Protein AF-A0A7K1A9C5-F1 (afdb_monomer)

pLDDT: mean 85.89, std 11.16, range [42.66, 95.94]

Structure (mmCIF, N/CA/C/O backbone):
data_AF-A0A7K1A9C5-F1
#
_entry.id   AF-A0A7K1A9C5-F1
#
loop_
_atom_site.group_PDB
_atom_site.id
_atom_site.type_symbol
_atom_site.label_atom_id
_atom_site.label_alt_id
_atom_site.label_comp_id
_atom_site.label_asym_id
_atom_site.label_entity_id
_atom_site.label_seq_id
_atom_site.pdbx_PDB_ins_code
_atom_site.Cartn_x
_atom_site.Cartn_y
_atom_site.Cartn_z
_atom_site.occupancy
_atom_site.B_iso_or_equiv
_atom_site.auth_seq_id
_atom_site.auth_comp_id
_atom_site.auth_asym_id
_atom_site.auth_atom_id
_atom_site.pdbx_PDB_model_num
ATOM 1 N N . MET A 1 1 ? 33.311 -11.662 -12.232 1.00 45.06 1 MET A N 1
ATOM 2 C CA . MET A 1 1 ? 32.138 -10.768 -12.346 1.00 45.06 1 MET A CA 1
ATOM 3 C C . MET A 1 1 ? 32.664 -9.337 -12.428 1.00 45.06 1 MET A C 1
ATOM 5 O O . MET A 1 1 ? 32.891 -8.718 -11.400 1.00 45.06 1 MET A O 1
ATOM 9 N N . ASN A 1 2 ? 33.000 -8.869 -13.638 1.00 42.66 2 ASN A N 1
ATOM 10 C CA . ASN A 1 2 ? 33.601 -7.544 -13.848 1.00 42.66 2 ASN A CA 1
ATOM 11 C C . ASN A 1 2 ? 32.507 -6.478 -13.794 1.00 42.66 2 ASN A C 1
ATOM 13 O O . ASN A 1 2 ? 31.768 -6.286 -14.756 1.00 42.66 2 ASN A O 1
ATOM 17 N N . ILE A 1 3 ? 32.388 -5.807 -12.651 1.00 61.34 3 ILE A N 1
ATOM 18 C CA . ILE A 1 3 ? 31.464 -4.691 -12.464 1.00 61.34 3 ILE A CA 1
ATOM 19 C C . ILE A 1 3 ? 32.172 -3.429 -12.969 1.00 61.34 3 ILE A C 1
ATOM 21 O O . ILE A 1 3 ? 32.858 -2.740 -12.218 1.00 61.34 3 ILE A O 1
ATOM 25 N N . SER A 1 4 ? 32.047 -3.139 -14.264 1.00 61.88 4 SER A N 1
ATOM 26 C CA . SER A 1 4 ? 32.454 -1.847 -14.816 1.00 61.88 4 SER A CA 1
ATOM 27 C C . SER A 1 4 ? 31.328 -0.835 -14.578 1.00 61.88 4 SER A C 1
ATOM 29 O O . SER A 1 4 ? 30.339 -0.796 -15.314 1.00 61.88 4 SER A O 1
ATOM 31 N N . TRP A 1 5 ? 31.457 -0.030 -13.522 1.00 64.19 5 TRP A N 1
ATOM 32 C CA . TRP A 1 5 ? 30.582 1.109 -13.234 1.00 64.19 5 TRP A CA 1
ATOM 33 C C . TRP A 1 5 ? 30.799 2.220 -14.268 1.00 64.19 5 TRP A C 1
ATOM 35 O O . TRP A 1 5 ? 31.513 3.189 -14.034 1.00 64.19 5 TRP A O 1
ATOM 45 N N . THR A 1 6 ? 30.216 2.070 -15.453 1.00 75.88 6 THR A N 1
ATOM 46 C CA . THR A 1 6 ? 30.226 3.121 -16.473 1.00 75.88 6 THR A CA 1
ATOM 47 C C . THR A 1 6 ? 28.979 3.984 -16.294 1.00 75.88 6 THR A C 1
ATOM 49 O O . THR A 1 6 ? 27.875 3.459 -16.233 1.00 75.88 6 THR A O 1
ATOM 52 N N . LEU A 1 7 ? 29.112 5.312 -16.264 1.00 76.06 7 LEU A N 1
ATOM 53 C CA . LEU A 1 7 ? 27.985 6.255 -16.126 1.00 76.06 7 LEU A CA 1
ATOM 54 C C . LEU A 1 7 ? 26.823 5.958 -17.105 1.00 76.06 7 LEU A C 1
ATOM 56 O O . LEU A 1 7 ? 25.652 6.117 -16.770 1.00 76.06 7 LEU A O 1
ATOM 60 N N . LYS A 1 8 ? 27.147 5.429 -18.294 1.00 77.62 8 LYS A N 1
ATOM 61 C CA . LYS A 1 8 ? 26.174 4.948 -19.286 1.00 77.62 8 LYS A CA 1
ATOM 62 C C . LYS A 1 8 ? 25.288 3.796 -18.793 1.00 77.62 8 LYS A C 1
ATOM 64 O O . LYS A 1 8 ? 24.103 3.797 -19.106 1.00 77.62 8 LYS A O 1
ATOM 69 N N . SER A 1 9 ? 25.817 2.829 -18.038 1.00 77.50 9 SER A N 1
ATOM 70 C CA . SER A 1 9 ? 25.020 1.705 -17.522 1.00 77.50 9 SER A CA 1
ATOM 71 C C . SER A 1 9 ? 24.117 2.132 -16.365 1.00 77.50 9 SER A C 1
ATOM 73 O O . SER A 1 9 ? 22.995 1.644 -16.258 1.00 77.50 9 SER A O 1
ATOM 75 N N . ALA A 1 10 ? 24.549 3.100 -15.551 1.00 80.38 10 ALA A N 1
ATOM 76 C CA . ALA A 1 10 ? 23.695 3.720 -14.539 1.00 80.38 10 ALA A CA 1
ATOM 77 C C . ALA A 1 10 ? 22.518 4.480 -15.180 1.00 80.38 10 ALA A C 1
ATOM 79 O O . ALA A 1 10 ? 21.372 4.278 -14.783 1.00 80.38 10 ALA A O 1
ATOM 80 N N . LEU A 1 11 ? 22.779 5.281 -16.220 1.00 82.44 11 LEU A N 1
ATOM 81 C CA . LEU A 1 11 ? 21.734 6.003 -16.957 1.00 82.44 11 LEU A CA 1
ATOM 82 C C . LEU A 1 11 ? 20.761 5.063 -17.681 1.00 82.44 11 LEU A C 1
ATOM 84 O O . LEU A 1 11 ? 19.555 5.296 -17.647 1.00 82.44 11 LEU A O 1
ATOM 88 N N . ALA A 1 12 ? 21.255 3.974 -18.277 1.00 84.00 12 ALA A N 1
ATOM 89 C CA . ALA A 1 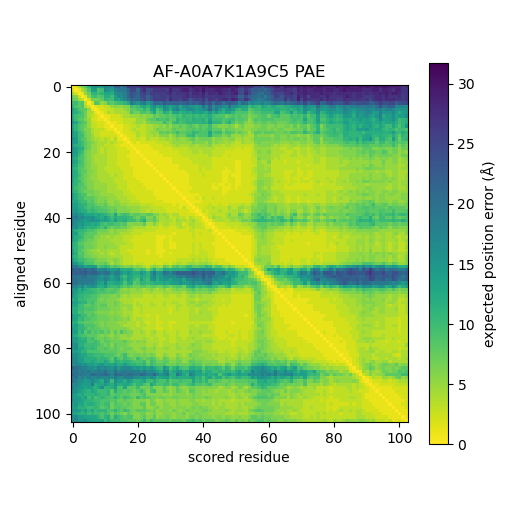12 ? 20.400 2.977 -18.924 1.00 84.00 12 ALA A CA 1
ATOM 90 C C . ALA A 1 12 ? 19.380 2.363 -17.946 1.00 84.00 12 ALA A C 1
ATOM 92 O O . ALA A 1 12 ? 18.211 2.223 -18.293 1.00 84.00 12 ALA A O 1
ATOM 93 N N . ARG A 1 13 ? 19.787 2.085 -16.698 1.00 81.75 13 ARG A N 1
ATOM 94 C CA . ARG A 1 13 ? 18.892 1.543 -15.658 1.00 81.75 13 ARG A CA 1
ATOM 95 C C . ARG A 1 13 ? 17.807 2.528 -15.230 1.00 81.75 13 ARG A C 1
ATOM 97 O O . ARG A 1 13 ? 16.682 2.114 -14.971 1.00 81.75 13 ARG A O 1
ATOM 104 N N . VAL A 1 14 ? 18.137 3.818 -15.156 1.00 83.69 14 VAL A N 1
ATOM 105 C CA . VAL A 1 14 ? 17.154 4.864 -14.836 1.00 83.69 14 VAL A CA 1
ATOM 106 C C . VAL A 1 14 ? 16.104 4.937 -15.935 1.00 83.69 14 VAL A C 1
ATOM 108 O O . VAL A 1 14 ? 14.915 4.895 -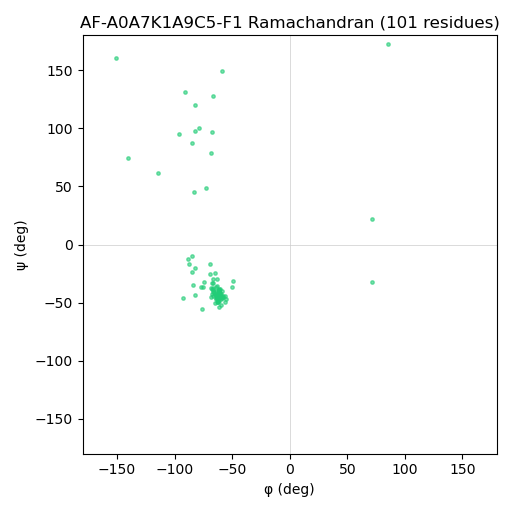15.636 1.00 83.69 14 VAL A O 1
ATOM 111 N N . ILE A 1 15 ? 16.532 4.957 -17.199 1.00 85.00 15 ILE A N 1
ATOM 112 C CA . ILE A 1 15 ? 15.619 5.003 -18.347 1.00 85.00 15 ILE A CA 1
ATOM 113 C C . ILE A 1 15 ? 14.711 3.766 -18.369 1.00 85.00 15 ILE A C 1
ATOM 115 O O . ILE A 1 15 ? 13.505 3.895 -18.569 1.00 85.00 15 ILE A O 1
ATOM 119 N N . GLU A 1 16 ? 15.255 2.584 -18.078 1.00 84.31 16 GLU A N 1
ATOM 120 C CA . GLU A 1 16 ? 14.481 1.338 -17.999 1.00 84.31 16 GLU A CA 1
ATOM 121 C C . GLU A 1 16 ? 13.450 1.342 -16.848 1.00 84.31 16 GLU A C 1
ATOM 123 O O . GLU A 1 16 ? 12.420 0.676 -16.936 1.00 84.31 16 GLU A O 1
ATOM 128 N N . SER A 1 17 ? 13.669 2.139 -15.794 1.00 82.88 17 SER A N 1
ATOM 129 C CA . SER A 1 17 ? 12.715 2.310 -14.684 1.00 82.88 17 SER A CA 1
ATOM 130 C C . SER A 1 17 ? 11.621 3.360 -14.917 1.00 82.88 17 SER A C 1
ATOM 132 O O . SER A 1 17 ? 10.670 3.423 -14.137 1.00 82.88 17 SER A O 1
ATOM 134 N N . ILE A 1 18 ? 11.703 4.168 -15.981 1.00 86.75 18 ILE A N 1
ATOM 135 C CA . ILE A 1 18 ? 10.712 5.225 -16.248 1.00 86.75 18 ILE A CA 1
ATOM 136 C C . ILE A 1 18 ? 9.305 4.647 -16.488 1.00 86.75 18 ILE A C 1
ATOM 138 O O . ILE A 1 18 ? 8.369 5.115 -15.835 1.00 86.75 18 ILE A O 1
ATOM 142 N N . PRO A 1 19 ? 9.103 3.634 -17.358 1.00 87.88 19 PRO A N 1
ATOM 143 C CA . PRO A 1 19 ? 7.766 3.097 -17.610 1.00 87.88 19 PRO A CA 1
ATOM 144 C C . PRO A 1 19 ? 7.028 2.592 -16.354 1.00 87.88 19 PRO A C 1
ATOM 146 O O . PRO A 1 19 ? 5.891 3.020 -16.140 1.00 87.88 19 PRO A O 1
ATOM 149 N N . PRO A 1 20 ? 7.624 1.751 -15.479 1.00 86.25 20 PRO A N 1
ATOM 150 C CA . PRO A 1 20 ? 6.940 1.314 -14.264 1.00 86.25 20 PRO A CA 1
ATOM 151 C C . PRO A 1 20 ? 6.711 2.462 -13.272 1.00 86.25 20 PRO A C 1
ATOM 153 O O . PRO A 1 20 ? 5.680 2.482 -12.604 1.00 86.25 20 PRO A O 1
ATOM 156 N N . ALA A 1 21 ? 7.610 3.450 -13.201 1.00 88.00 21 ALA A N 1
ATOM 157 C CA . ALA A 1 21 ? 7.398 4.625 -12.358 1.00 88.00 21 ALA A CA 1
ATOM 158 C C . ALA A 1 21 ? 6.171 5.432 -12.810 1.00 88.00 21 ALA A C 1
ATOM 160 O O . ALA A 1 21 ? 5.325 5.779 -11.987 1.00 88.00 21 ALA A O 1
ATOM 161 N N . ILE A 1 22 ? 6.026 5.669 -14.118 1.00 90.94 22 ILE A N 1
ATOM 162 C CA . ILE A 1 22 ? 4.851 6.351 -14.679 1.00 90.94 22 ILE A CA 1
ATOM 163 C C . ILE A 1 22 ? 3.575 5.557 -14.384 1.00 90.94 22 ILE A C 1
ATOM 165 O O . ILE A 1 22 ? 2.582 6.143 -13.962 1.00 90.94 22 ILE A O 1
ATOM 169 N N . GLN A 1 23 ? 3.598 4.231 -14.547 1.00 90.81 23 GLN A N 1
ATOM 170 C CA . GLN A 1 23 ? 2.450 3.381 -14.223 1.00 90.81 23 GLN A CA 1
ATOM 171 C C . GLN A 1 23 ? 2.025 3.523 -12.755 1.00 90.81 23 GLN A C 1
ATOM 173 O O . GLN A 1 23 ? 0.833 3.667 -12.484 1.00 90.81 23 GLN A O 1
ATOM 178 N N . ILE A 1 24 ? 2.976 3.508 -11.814 1.00 90.56 24 ILE A N 1
ATOM 179 C CA . ILE A 1 24 ? 2.689 3.683 -10.382 1.00 90.56 24 ILE A CA 1
ATOM 180 C C . ILE A 1 24 ? 2.083 5.063 -10.124 1.00 90.56 24 ILE A C 1
ATOM 182 O O . ILE A 1 24 ? 1.085 5.157 -9.415 1.00 90.56 24 ILE A O 1
ATOM 186 N N . VAL A 1 25 ? 2.638 6.122 -10.724 1.00 93.12 25 VAL A N 1
ATOM 187 C CA . VAL A 1 25 ? 2.111 7.489 -10.583 1.00 93.12 25 VAL A CA 1
ATOM 188 C C . VAL A 1 25 ? 0.675 7.577 -11.099 1.00 93.12 25 VAL A C 1
ATOM 190 O O . VAL A 1 25 ? -0.197 8.088 -10.398 1.00 93.12 25 VAL A O 1
ATOM 193 N N . VAL A 1 26 ? 0.401 7.041 -12.290 1.00 95.12 26 VAL A N 1
ATOM 194 C CA . VAL A 1 26 ? -0.948 7.044 -12.876 1.00 95.12 26 VAL A CA 1
ATOM 195 C C . VAL A 1 26 ? -1.922 6.233 -12.019 1.00 95.12 26 VAL A C 1
ATOM 197 O O . VAL A 1 26 ? -3.021 6.708 -11.743 1.00 95.12 26 VAL A O 1
ATOM 200 N N . ALA A 1 27 ? -1.526 5.047 -11.551 1.00 93.38 27 ALA A N 1
ATOM 201 C CA . ALA A 1 27 ? -2.362 4.214 -10.687 1.00 93.38 27 ALA A CA 1
ATOM 202 C C . AL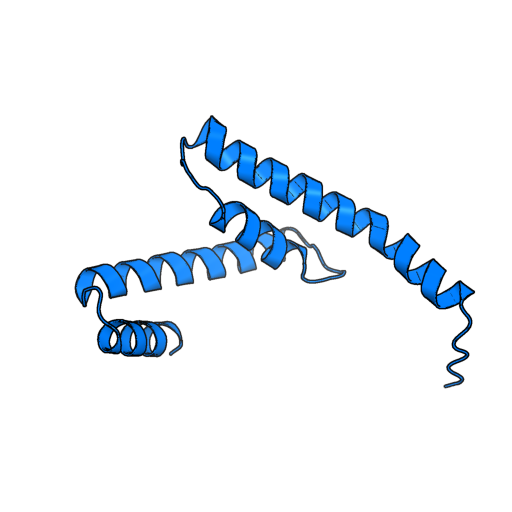A A 1 27 ? -2.653 4.893 -9.339 1.00 93.38 27 ALA A C 1
ATOM 204 O O . ALA A 1 27 ? -3.795 4.897 -8.884 1.00 93.38 27 ALA A O 1
ATOM 205 N N . ALA A 1 28 ? -1.642 5.507 -8.721 1.00 94.19 28 ALA A N 1
ATOM 206 C CA . ALA A 1 28 ? -1.772 6.239 -7.466 1.00 94.19 28 ALA A CA 1
ATOM 207 C C . ALA A 1 28 ? -2.742 7.422 -7.596 1.00 94.19 28 ALA A C 1
ATOM 209 O O . ALA A 1 28 ? -3.636 7.582 -6.763 1.00 94.19 28 ALA A O 1
ATOM 210 N N . LEU A 1 29 ? -2.612 8.212 -8.666 1.00 95.75 29 LEU A N 1
ATOM 211 C CA . LEU A 1 29 ? -3.533 9.311 -8.959 1.00 95.75 29 LEU A CA 1
ATOM 212 C C . LEU A 1 29 ? -4.951 8.797 -9.219 1.00 95.75 29 LEU A C 1
ATOM 214 O O . LEU A 1 29 ? -5.900 9.332 -8.652 1.00 95.75 29 LEU A O 1
ATOM 218 N N . ALA A 1 30 ? -5.099 7.730 -10.007 1.00 95.94 30 ALA A N 1
ATOM 219 C CA . ALA A 1 30 ? -6.397 7.118 -10.268 1.00 95.94 30 ALA A CA 1
ATOM 220 C C . ALA A 1 30 ? -7.062 6.630 -8.972 1.00 95.94 30 ALA A C 1
ATOM 222 O O . ALA A 1 30 ? -8.240 6.904 -8.750 1.00 95.94 30 ALA A O 1
ATOM 223 N N . SER A 1 31 ? -6.306 5.979 -8.085 1.00 95.38 31 SER A N 1
ATOM 224 C CA . SER A 1 31 ? -6.798 5.542 -6.777 1.00 95.38 31 SER A CA 1
ATOM 225 C C . SER A 1 31 ? -7.224 6.719 -5.899 1.00 95.38 31 SER A C 1
ATOM 227 O O . SER A 1 31 ? -8.271 6.640 -5.255 1.00 95.38 31 SER A O 1
ATOM 229 N N . TYR A 1 32 ? -6.435 7.797 -5.860 1.00 95.38 32 TYR A N 1
ATOM 230 C CA . TYR A 1 32 ? -6.782 9.005 -5.110 1.00 95.38 32 TYR A CA 1
ATOM 231 C C . TYR A 1 32 ? -8.076 9.619 -5.637 1.00 95.38 32 TYR A C 1
ATOM 233 O O . TYR A 1 32 ? -9.020 9.825 -4.878 1.00 95.38 32 TYR A O 1
ATOM 241 N N . SER A 1 33 ? -8.137 9.883 -6.944 1.00 94.75 33 SER A N 1
ATOM 242 C CA . SER A 1 33 ? -9.293 10.502 -7.588 1.00 94.75 33 SER A CA 1
ATOM 243 C C . SER A 1 33 ? -10.542 9.641 -7.441 1.00 94.75 33 SER A C 1
ATOM 245 O O . SER A 1 33 ? -11.612 10.176 -7.173 1.00 94.75 33 SER A O 1
ATOM 247 N N . PHE A 1 34 ? -10.420 8.319 -7.551 1.00 95.31 34 PHE A N 1
ATOM 248 C CA . PHE A 1 34 ? -11.539 7.410 -7.332 1.00 95.31 34 PHE A CA 1
ATOM 249 C C . PHE A 1 34 ? -12.055 7.500 -5.889 1.00 95.31 34 PHE A C 1
ATOM 251 O O . PHE A 1 34 ? -13.243 7.715 -5.664 1.00 95.31 34 PHE A O 1
ATOM 258 N N . ALA A 1 35 ? -11.171 7.417 -4.896 1.00 94.19 35 ALA A N 1
ATOM 259 C CA . ALA A 1 35 ? -11.581 7.497 -3.497 1.00 94.19 35 ALA A CA 1
ATOM 260 C C . ALA A 1 35 ? -12.118 8.886 -3.102 1.00 94.19 35 ALA A C 1
ATOM 262 O O . ALA A 1 35 ? -13.037 8.985 -2.290 1.00 94.19 35 ALA A O 1
ATOM 263 N N . PHE A 1 36 ? -11.589 9.953 -3.699 1.00 95.12 36 PHE A N 1
ATOM 264 C CA . PHE A 1 36 ? -12.036 11.315 -3.429 1.00 95.12 36 PHE A CA 1
ATOM 265 C C . PHE A 1 36 ? -13.375 11.629 -4.110 1.00 95.12 36 PHE A C 1
ATOM 267 O O . PHE A 1 36 ? -14.333 12.007 -3.442 1.00 95.12 36 PHE A O 1
ATOM 274 N N . PHE A 1 37 ? -13.467 11.446 -5.431 1.00 93.44 37 PHE A N 1
ATOM 275 C CA . PHE A 1 37 ? -14.638 11.860 -6.210 1.00 93.44 37 PHE A CA 1
ATOM 276 C C . PHE A 1 37 ? -15.776 10.836 -6.200 1.00 93.44 37 PHE A C 1
ATOM 278 O O . PHE A 1 37 ? -16.935 11.237 -6.237 1.00 93.44 37 PHE A O 1
ATOM 285 N N . VAL A 1 38 ? -15.472 9.533 -6.171 1.00 94.31 38 VAL A N 1
ATOM 286 C CA . VAL A 1 38 ? -16.497 8.474 -6.255 1.00 94.31 38 VAL A CA 1
ATOM 287 C C . VAL A 1 38 ? -16.952 8.037 -4.868 1.00 94.31 38 VAL A C 1
ATOM 289 O O . VAL A 1 38 ? -18.150 7.916 -4.632 1.00 94.31 38 VAL A O 1
ATOM 292 N N . LEU A 1 39 ? -16.014 7.811 -3.941 1.00 91.44 39 LEU A N 1
ATOM 293 C CA . LEU A 1 39 ? -16.340 7.363 -2.578 1.00 91.44 39 LEU A CA 1
ATOM 294 C C . LEU A 1 39 ? -16.596 8.522 -1.600 1.00 91.44 39 LEU A C 1
ATOM 296 O O . LEU A 1 39 ? -17.097 8.285 -0.504 1.00 91.44 39 LEU A O 1
ATOM 300 N N . GLY A 1 40 ? -16.256 9.762 -1.973 1.00 90.62 40 GLY A N 1
ATOM 301 C CA . GLY A 1 40 ? -16.470 10.947 -1.137 1.00 90.62 40 GLY A CA 1
ATOM 302 C C . GLY A 1 40 ? -15.549 11.031 0.084 1.00 90.62 40 GLY A C 1
ATOM 303 O O . GLY A 1 40 ? -15.888 11.693 1.063 1.00 90.62 40 GLY A O 1
ATOM 304 N N . HIS A 1 41 ? -14.402 10.345 0.073 1.00 89.12 41 HIS A N 1
ATOM 305 C CA . HIS A 1 41 ? -13.487 10.342 1.211 1.00 89.12 41 HIS A CA 1
ATOM 306 C C . HIS A 1 41 ? -12.598 11.594 1.198 1.00 89.12 41 HIS A C 1
ATOM 308 O O . HIS A 1 41 ? -11.827 11.794 0.261 1.00 89.12 41 HIS A O 1
ATOM 314 N N . SER A 1 42 ? -12.663 12.421 2.247 1.00 88.25 42 SER A N 1
ATOM 315 C CA . SER A 1 42 ? -11.997 13.735 2.283 1.00 88.25 42 SER A CA 1
ATOM 316 C C . SER A 1 42 ? -10.469 13.674 2.200 1.00 88.25 42 SER A C 1
ATOM 318 O O . SER A 1 42 ? -9.851 14.612 1.704 1.00 88.25 42 SER A O 1
ATOM 320 N N . ASN A 1 43 ? -9.847 12.596 2.694 1.00 91.31 43 ASN A N 1
ATOM 321 C CA . ASN A 1 43 ? -8.389 12.456 2.711 1.00 91.31 43 ASN A CA 1
ATOM 322 C C . ASN A 1 43 ? -7.920 11.023 2.375 1.00 91.31 43 ASN A C 1
ATOM 324 O O . ASN A 1 43 ? -7.504 10.280 3.266 1.00 91.31 43 ASN A O 1
ATOM 328 N N . PRO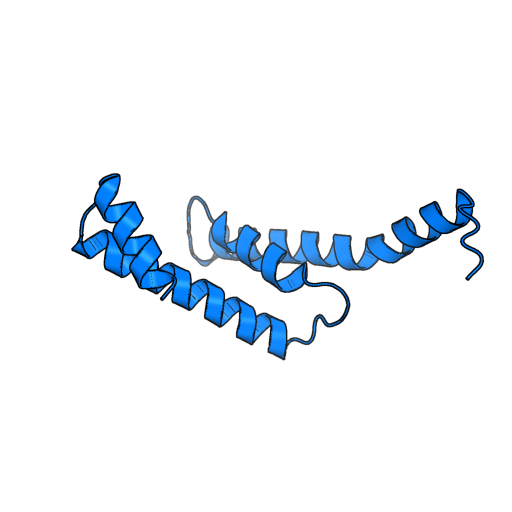 A 1 44 ? -7.973 10.593 1.100 1.00 91.94 44 PRO A N 1
ATOM 329 C CA . PRO A 1 44 ? -7.723 9.206 0.709 1.00 91.94 44 PRO A CA 1
ATOM 330 C C . PRO A 1 44 ? -6.229 8.875 0.544 1.00 91.94 44 PRO A C 1
ATOM 332 O O . PRO A 1 44 ? -5.821 8.215 -0.413 1.00 91.94 44 PRO A O 1
ATOM 335 N N . LEU A 1 45 ? -5.392 9.301 1.495 1.00 93.06 45 LEU A N 1
ATOM 336 C CA . LEU A 1 45 ? -3.949 9.025 1.469 1.00 93.06 45 LEU A CA 1
ATOM 337 C C . LEU A 1 45 ? -3.647 7.530 1.566 1.00 93.06 45 LEU A C 1
ATOM 339 O O . LEU A 1 45 ? -2.734 7.051 0.902 1.00 93.06 45 LEU A O 1
ATOM 343 N N . LEU A 1 46 ? -4.438 6.773 2.333 1.00 92.38 46 LEU A N 1
ATOM 344 C CA . LEU A 1 46 ? -4.260 5.324 2.436 1.00 92.38 46 LEU A CA 1
ATOM 345 C C . LEU A 1 46 ? -4.443 4.633 1.082 1.00 92.38 46 LEU A C 1
ATOM 347 O O . LEU A 1 46 ? -3.659 3.753 0.753 1.00 92.38 46 LEU A O 1
ATOM 351 N N . ALA A 1 47 ? -5.400 5.070 0.260 1.00 93.69 47 ALA A N 1
ATOM 352 C CA . ALA A 1 47 ? -5.626 4.491 -1.064 1.00 93.69 47 ALA A CA 1
ATOM 353 C C . ALA A 1 47 ? -4.381 4.644 -1.964 1.00 93.69 47 ALA A C 1
ATOM 355 O O . ALA A 1 47 ? -3.943 3.693 -2.614 1.00 93.69 47 ALA A O 1
ATOM 356 N N . VAL A 1 48 ? -3.744 5.819 -1.913 1.00 94.44 48 VAL A N 1
ATOM 357 C CA . VAL A 1 48 ? -2.472 6.095 -2.597 1.00 94.44 48 VAL A CA 1
ATOM 358 C C . VAL A 1 48 ? -1.349 5.219 -2.052 1.00 94.44 48 VAL A C 1
ATOM 360 O O . VAL A 1 48 ? -0.656 4.565 -2.830 1.00 94.44 48 VAL A O 1
ATOM 363 N N . THR A 1 49 ? -1.184 5.165 -0.730 1.00 93.81 49 THR A N 1
ATOM 364 C CA . THR A 1 49 ? -0.114 4.392 -0.090 1.00 93.81 49 THR A CA 1
ATOM 365 C C . THR A 1 49 ? -0.233 2.905 -0.408 1.00 93.81 49 THR A C 1
ATOM 367 O O . THR A 1 49 ? 0.761 2.307 -0.808 1.00 93.81 49 THR A O 1
ATOM 370 N N . VAL A 1 50 ? -1.432 2.316 -0.313 1.00 92.94 50 VAL A N 1
ATOM 371 C CA . VAL A 1 50 ? -1.671 0.906 -0.673 1.00 92.94 50 VAL A CA 1
ATOM 372 C C . VAL A 1 50 ? -1.395 0.660 -2.158 1.00 92.94 50 VAL A C 1
ATOM 374 O O . VAL A 1 50 ? -0.779 -0.341 -2.517 1.00 92.94 50 VAL A O 1
ATOM 377 N N . THR A 1 51 ? -1.783 1.583 -3.038 1.00 93.25 51 THR A N 1
ATOM 378 C CA . THR A 1 51 ? -1.492 1.464 -4.474 1.00 93.25 51 THR A CA 1
ATOM 379 C C . THR A 1 51 ? 0.017 1.469 -4.741 1.00 93.25 51 THR A C 1
ATOM 381 O O . THR A 1 51 ? 0.528 0.614 -5.463 1.00 93.25 51 THR A O 1
ATOM 384 N N . ILE A 1 52 ? 0.766 2.381 -4.117 1.00 92.50 52 ILE A N 1
ATOM 385 C CA . ILE A 1 52 ? 2.222 2.462 -4.292 1.00 92.50 52 ILE A CA 1
ATOM 386 C C . ILE A 1 52 ? 2.919 1.237 -3.693 1.00 92.50 52 ILE A C 1
ATOM 388 O O . ILE A 1 52 ? 3.821 0.695 -4.327 1.00 92.50 52 ILE A O 1
ATOM 392 N N . THR A 1 53 ? 2.521 0.773 -2.506 1.00 90.56 53 THR A N 1
ATOM 393 C CA . THR A 1 53 ? 3.163 -0.391 -1.874 1.00 90.56 53 THR A CA 1
ATOM 394 C C . THR A 1 53 ? 2.891 -1.674 -2.648 1.00 90.56 53 THR A C 1
ATOM 396 O O . THR A 1 53 ? 3.805 -2.472 -2.820 1.00 90.56 53 THR A O 1
ATOM 399 N N . THR A 1 54 ? 1.684 -1.855 -3.185 1.00 89.94 54 THR A N 1
ATOM 400 C CA . THR A 1 54 ? 1.308 -3.073 -3.925 1.00 89.94 54 THR A CA 1
ATOM 401 C C . THR A 1 54 ? 1.909 -3.133 -5.331 1.00 89.94 54 THR A C 1
ATOM 403 O O . THR A 1 54 ? 2.319 -4.213 -5.759 1.00 89.94 54 THR A O 1
ATOM 406 N N . LEU A 1 55 ? 2.026 -2.001 -6.040 1.00 88.06 55 LEU A N 1
ATOM 407 C CA . LEU A 1 55 ? 2.697 -1.942 -7.349 1.00 88.06 55 LEU A CA 1
ATOM 408 C C . LEU A 1 55 ? 4.224 -1.764 -7.255 1.00 88.06 55 LEU A C 1
ATOM 410 O O . LEU A 1 55 ? 4.938 -2.129 -8.189 1.00 88.06 55 LEU A O 1
ATOM 414 N N . GLY A 1 56 ? 4.736 -1.212 -6.151 1.00 78.62 56 GLY A N 1
ATOM 415 C CA . GLY A 1 56 ? 6.161 -0.934 -5.936 1.00 78.62 56 GLY A CA 1
ATOM 416 C C . GLY A 1 56 ? 7.032 -2.184 -5.761 1.00 78.62 56 GLY A C 1
ATOM 417 O O . GLY A 1 56 ? 8.253 -2.118 -5.943 1.00 78.62 56 GLY A O 1
ATOM 418 N N . PHE A 1 57 ? 6.428 -3.344 -5.477 1.00 61.31 57 PHE A N 1
ATOM 419 C CA . PHE A 1 57 ? 7.112 -4.638 -5.519 1.00 61.31 57 PHE A CA 1
ATOM 420 C C . PHE A 1 57 ? 7.479 -4.991 -6.974 1.00 61.31 57 PHE A C 1
ATOM 422 O O . PHE A 1 57 ? 6.682 -5.474 -7.771 1.00 61.31 57 PHE A O 1
ATOM 429 N N . THR A 1 58 ? 8.725 -4.692 -7.326 1.00 52.50 58 THR A N 1
ATOM 430 C CA . THR A 1 58 ? 9.284 -4.682 -8.684 1.00 52.50 58 THR A CA 1
ATOM 431 C C . THR A 1 58 ? 9.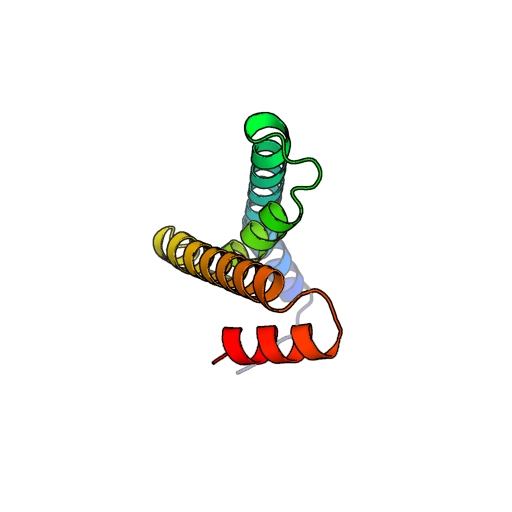213 -6.028 -9.450 1.00 52.50 58 THR A C 1
ATOM 433 O O . THR A 1 58 ? 9.348 -7.113 -8.890 1.00 52.50 58 THR A O 1
ATOM 436 N N . ARG A 1 59 ? 9.093 -5.898 -10.786 1.00 53.22 59 ARG A N 1
ATOM 437 C CA . ARG A 1 59 ? 9.176 -6.854 -11.924 1.00 53.22 59 ARG A CA 1
ATOM 438 C C . ARG A 1 59 ? 8.053 -7.875 -12.148 1.00 53.22 59 ARG A C 1
ATOM 440 O O . ARG A 1 59 ? 7.768 -8.152 -13.308 1.00 53.22 59 ARG A O 1
ATOM 447 N N . ASP A 1 60 ? 7.375 -8.372 -11.117 1.00 57.47 60 ASP A N 1
ATOM 448 C CA . ASP A 1 60 ? 6.254 -9.326 -11.254 1.00 57.47 60 ASP A CA 1
ATOM 449 C C . ASP A 1 60 ? 4.927 -8.692 -10.792 1.00 57.47 60 ASP A C 1
ATOM 451 O O . ASP A 1 60 ? 4.273 -9.176 -9.863 1.00 57.47 60 ASP A O 1
ATOM 455 N N . ALA A 1 61 ? 4.492 -7.617 -11.458 1.00 61.75 61 ALA A N 1
ATOM 456 C CA . ALA A 1 61 ? 3.183 -6.984 -11.240 1.00 61.75 61 ALA A CA 1
ATOM 457 C C . ALA A 1 61 ? 2.030 -7.841 -11.805 1.00 61.75 61 ALA A C 1
ATOM 459 O O . ALA A 1 61 ? 1.178 -7.379 -12.563 1.00 61.75 61 ALA A O 1
ATOM 460 N N . ARG A 1 62 ? 2.018 -9.137 -11.476 1.00 75.75 62 ARG A N 1
ATOM 461 C CA . ARG A 1 62 ? 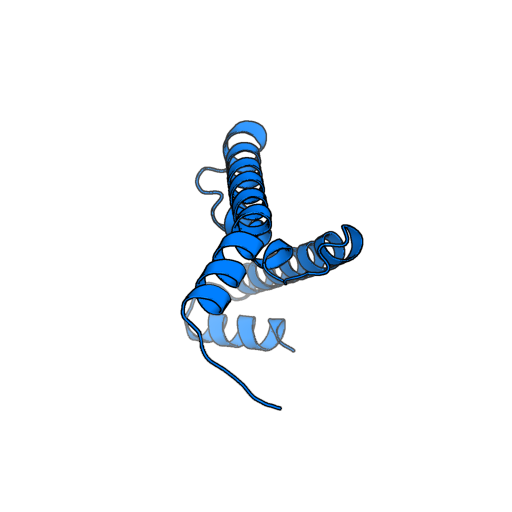0.932 -10.040 -11.851 1.00 75.75 62 ARG A CA 1
ATOM 462 C C . ARG A 1 62 ? -0.320 -9.588 -11.098 1.00 75.75 62 ARG A C 1
ATOM 464 O O . ARG A 1 62 ? -0.256 -9.514 -9.868 1.00 75.75 62 ARG A O 1
ATOM 471 N N . PRO A 1 63 ? -1.461 -9.370 -11.779 1.00 81.00 63 PRO A N 1
ATOM 472 C CA . PRO A 1 63 ? -2.687 -8.883 -11.142 1.00 81.00 63 PRO A CA 1
ATOM 473 C C . PRO A 1 63 ? -3.082 -9.682 -9.896 1.00 81.00 63 PRO A C 1
ATOM 475 O O . PRO A 1 63 ? -3.498 -9.117 -8.892 1.00 81.00 63 PRO A O 1
ATOM 478 N N . ARG A 1 64 ? -2.849 -10.999 -9.920 1.00 87.44 64 ARG A N 1
ATOM 479 C CA . ARG A 1 64 ? -3.109 -11.887 -8.786 1.00 87.44 64 ARG A CA 1
ATOM 480 C C . ARG A 1 64 ? -2.336 -11.502 -7.515 1.00 87.44 64 ARG A C 1
ATOM 482 O O . ARG A 1 64 ? -2.943 -11.441 -6.455 1.00 87.44 64 ARG A O 1
ATOM 489 N N . ARG A 1 65 ? -1.034 -11.201 -7.613 1.00 86.12 65 ARG A N 1
ATOM 490 C CA . ARG A 1 65 ? -0.217 -10.807 -6.447 1.00 86.12 65 ARG A CA 1
ATOM 491 C C . ARG A 1 65 ? -0.621 -9.440 -5.908 1.00 86.12 65 ARG A C 1
ATOM 493 O O . ARG A 1 65 ? -0.638 -9.250 -4.698 1.00 86.12 65 ARG A O 1
ATOM 500 N N . VAL A 1 66 ? -0.963 -8.510 -6.800 1.00 88.62 66 VAL A N 1
ATOM 501 C CA . VAL A 1 66 ? -1.444 -7.175 -6.413 1.00 88.62 66 VAL A CA 1
ATOM 502 C C . VAL A 1 66 ? -2.725 -7.301 -5.594 1.00 88.62 66 VAL A C 1
ATOM 504 O O . VAL A 1 66 ? -2.826 -6.693 -4.532 1.00 88.62 66 VAL A O 1
ATOM 507 N N . ILE A 1 67 ? -3.669 -8.137 -6.038 1.00 90.81 67 ILE A N 1
ATOM 508 C CA . ILE A 1 67 ? -4.919 -8.390 -5.312 1.00 90.81 67 ILE A CA 1
ATOM 509 C C . ILE A 1 67 ? -4.638 -9.072 -3.969 1.00 90.81 67 ILE A C 1
ATOM 511 O O . ILE A 1 67 ? -5.091 -8.574 -2.946 1.00 90.81 67 ILE A O 1
ATOM 515 N N . GLU A 1 68 ? -3.860 -10.159 -3.948 1.00 91.81 68 GLU A N 1
ATOM 516 C CA . GLU A 1 68 ? -3.510 -10.876 -2.709 1.00 91.81 68 GLU A CA 1
ATOM 517 C C . GLU A 1 68 ? -2.844 -9.943 -1.681 1.00 91.81 68 GLU A C 1
ATOM 519 O O . GLU A 1 68 ? -3.228 -9.927 -0.511 1.00 91.81 68 GLU A O 1
ATOM 524 N N . SER A 1 69 ? -1.901 -9.105 -2.123 1.00 91.75 69 SER A N 1
ATOM 525 C CA . SER A 1 69 ? -1.227 -8.125 -1.266 1.00 91.75 69 SER A CA 1
ATOM 526 C C . SER A 1 69 ? -2.176 -7.028 -0.782 1.00 91.75 69 SER A C 1
ATOM 528 O O . SER A 1 69 ? -2.185 -6.716 0.407 1.00 91.75 69 SER A O 1
ATOM 530 N N . SER A 1 70 ? -3.010 -6.481 -1.670 1.00 91.81 70 SER A N 1
ATOM 531 C CA . SER A 1 70 ? -3.989 -5.446 -1.310 1.00 91.81 70 SER A CA 1
ATOM 532 C C . SER A 1 70 ? -4.989 -5.964 -0.277 1.00 91.81 70 SER A C 1
ATOM 534 O O . SER A 1 70 ? -5.287 -5.267 0.689 1.00 91.81 70 SER A O 1
ATOM 536 N N . VAL A 1 71 ? -5.465 -7.203 -0.439 1.00 94.50 71 VAL A N 1
ATOM 537 C CA . VAL A 1 71 ? -6.370 -7.855 0.517 1.00 94.50 71 VAL A CA 1
ATOM 538 C C . VAL A 1 71 ? -5.696 -8.018 1.877 1.00 94.50 71 VAL A C 1
ATOM 540 O O . VAL A 1 71 ? -6.309 -7.686 2.887 1.00 94.50 71 VAL A O 1
ATOM 543 N N . GLY A 1 72 ? -4.434 -8.457 1.920 1.00 93.56 72 GLY A N 1
ATOM 544 C CA . GLY A 1 72 ? -3.677 -8.558 3.172 1.00 93.56 72 GLY A CA 1
ATOM 545 C C . GLY A 1 72 ? -3.517 -7.211 3.885 1.00 93.56 72 GLY A C 1
ATOM 546 O O . GLY A 1 72 ? -3.742 -7.120 5.090 1.00 93.56 72 GLY A O 1
ATOM 547 N N . ILE A 1 73 ? -3.201 -6.148 3.138 1.00 94.00 73 ILE A N 1
ATOM 548 C CA . ILE A 1 73 ? -3.064 -4.793 3.691 1.00 94.00 73 ILE A CA 1
ATOM 549 C C . ILE A 1 73 ? -4.398 -4.295 4.260 1.00 94.00 73 ILE A C 1
ATOM 551 O O . ILE A 1 73 ? -4.435 -3.782 5.377 1.00 94.00 73 ILE A O 1
ATOM 555 N N . VAL A 1 74 ? -5.499 -4.463 3.521 1.00 94.44 74 VAL A N 1
ATOM 556 C CA . VAL A 1 74 ? -6.834 -4.039 3.975 1.00 94.44 74 VAL A CA 1
ATOM 557 C C . VAL A 1 74 ? -7.287 -4.853 5.187 1.00 94.44 74 VAL A C 1
ATOM 559 O O . VAL A 1 74 ? -7.823 -4.276 6.130 1.00 94.44 74 VAL A O 1
ATOM 562 N N . ALA A 1 75 ? -7.039 -6.164 5.204 1.00 94.94 75 ALA A N 1
ATOM 563 C CA . ALA A 1 75 ? -7.357 -7.016 6.347 1.00 94.94 75 ALA A CA 1
ATOM 564 C C . ALA A 1 75 ? -6.598 -6.579 7.611 1.00 94.94 75 ALA A C 1
ATOM 566 O O . ALA A 1 75 ? -7.211 -6.451 8.670 1.00 94.94 75 ALA A O 1
ATOM 567 N N . GLY A 1 76 ? -5.300 -6.278 7.491 1.00 92.44 76 GLY A N 1
ATOM 568 C CA . GLY A 1 76 ? -4.499 -5.740 8.594 1.00 92.44 76 GLY A CA 1
ATOM 569 C C . GLY A 1 76 ? -4.996 -4.373 9.072 1.00 92.44 76 GLY A C 1
ATOM 570 O O . GLY A 1 76 ? -5.142 -4.161 10.274 1.00 92.44 76 GLY A O 1
ATOM 571 N N . LEU A 1 77 ? -5.337 -3.469 8.145 1.00 92.75 77 LEU A N 1
ATOM 572 C CA . LEU A 1 77 ? -5.894 -2.154 8.474 1.00 92.75 77 LEU A CA 1
ATOM 573 C C . LEU A 1 77 ? -7.201 -2.288 9.269 1.00 92.75 77 LEU A C 1
ATOM 575 O O . LEU A 1 77 ? -7.313 -1.732 10.359 1.00 92.75 77 LEU A O 1
ATOM 579 N N . VAL A 1 78 ? -8.155 -3.078 8.767 1.00 93.31 78 VAL A N 1
ATOM 580 C CA . VAL A 1 78 ? -9.442 -3.318 9.440 1.00 93.31 78 VAL A CA 1
ATOM 581 C C . VAL A 1 78 ? -9.238 -3.989 10.798 1.00 93.31 78 VAL A C 1
ATOM 583 O O . VAL A 1 78 ? -9.849 -3.568 11.777 1.00 93.31 78 VAL A O 1
ATOM 586 N N . GLY A 1 79 ? -8.357 -4.991 10.886 1.00 92.12 79 GLY A N 1
ATOM 587 C CA . GLY A 1 79 ? -8.029 -5.654 12.150 1.00 92.12 79 GLY A CA 1
ATOM 588 C C . GLY A 1 79 ? -7.479 -4.678 13.192 1.00 92.12 79 GLY A C 1
ATOM 589 O O . GLY A 1 79 ? -7.949 -4.659 14.330 1.00 92.12 79 GLY A O 1
ATOM 590 N N . SER A 1 80 ? -6.541 -3.816 12.789 1.00 89.75 80 SER A N 1
ATOM 591 C CA . SER A 1 80 ? -5.951 -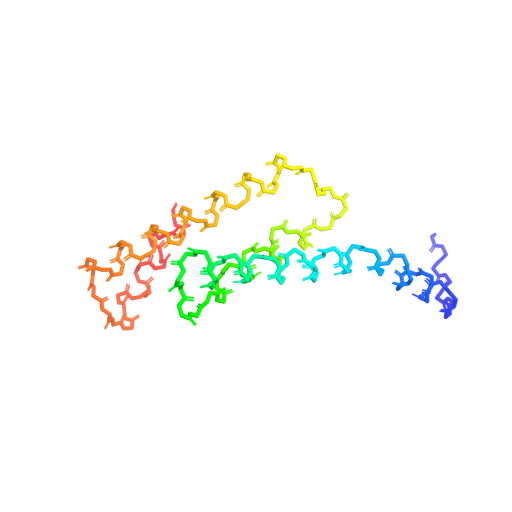2.811 13.678 1.00 89.75 80 SER A CA 1
ATOM 592 C C . SER A 1 80 ? -6.968 -1.768 14.158 1.00 89.75 80 SER A C 1
ATOM 594 O O . SER A 1 80 ? -7.013 -1.463 15.349 1.00 89.75 80 SER A O 1
ATOM 596 N N . GLU A 1 81 ? -7.838 -1.281 13.271 1.00 90.06 81 GLU A N 1
ATOM 597 C CA . GLU A 1 81 ? -8.885 -0.309 13.605 1.00 90.06 81 GLU A CA 1
ATOM 598 C C . GLU A 1 81 ? -9.949 -0.896 14.542 1.00 90.06 81 GLU A C 1
ATOM 600 O O . GLU A 1 81 ? -10.399 -0.227 15.473 1.00 90.06 81 GLU A O 1
ATOM 605 N N . LEU A 1 82 ? -10.347 -2.158 14.354 1.00 91.81 82 LEU A N 1
ATOM 606 C CA . LEU A 1 82 ? -11.302 -2.823 15.249 1.00 91.81 82 LEU A CA 1
ATOM 607 C C . LEU A 1 82 ? -10.744 -2.966 16.668 1.00 91.81 82 LEU A C 1
ATOM 609 O O . LEU A 1 82 ? -11.434 -2.657 17.641 1.00 91.81 82 LEU A O 1
ATOM 613 N N . LEU A 1 83 ? -9.483 -3.384 16.786 1.00 87.88 83 LEU A N 1
ATOM 614 C CA . LEU A 1 83 ? -8.805 -3.493 18.075 1.00 87.88 83 LEU A CA 1
ATOM 615 C C . LEU A 1 83 ? -8.652 -2.121 18.744 1.00 87.88 83 LEU A C 1
ATOM 617 O O . LEU A 1 83 ? -8.972 -1.977 19.925 1.00 87.88 83 LEU A O 1
ATOM 621 N N . ALA A 1 84 ? -8.248 -1.097 17.990 1.00 87.81 84 ALA A N 1
ATOM 622 C CA . ALA A 1 84 ? -8.119 0.262 18.511 1.00 87.81 84 ALA A CA 1
ATOM 623 C C . ALA A 1 84 ? -9.464 0.826 19.008 1.00 87.81 84 ALA A C 1
ATOM 625 O O . ALA A 1 84 ? -9.508 1.479 20.053 1.00 87.81 84 ALA A O 1
ATOM 626 N N . ASN A 1 85 ? -10.570 0.530 18.316 1.00 88.06 85 ASN A N 1
ATOM 627 C CA . ASN A 1 85 ? -11.913 0.929 18.748 1.00 88.06 85 ASN A CA 1
ATOM 628 C C . ASN A 1 85 ? -12.367 0.225 20.039 1.00 88.06 85 ASN A C 1
ATOM 630 O O . ASN A 1 85 ? -13.124 0.813 20.810 1.00 88.06 85 ASN A O 1
ATOM 634 N N . TRP A 1 86 ? -11.911 -1.003 20.307 1.00 85.38 86 TRP A N 1
ATOM 635 C CA . TRP A 1 86 ? -12.234 -1.725 21.546 1.00 85.38 86 TRP A CA 1
ATOM 636 C C . TRP A 1 86 ? -11.360 -1.332 22.740 1.00 85.38 86 TRP A C 1
ATOM 638 O O . TRP A 1 86 ? -11.883 -1.159 23.840 1.00 85.38 86 TRP A O 1
ATOM 648 N N . PHE A 1 87 ? -10.045 -1.194 22.553 1.00 83.06 87 PHE A N 1
ATOM 649 C CA . PHE A 1 87 ? -9.114 -0.870 23.644 1.00 83.06 87 PHE A CA 1
ATOM 650 C C . PHE A 1 87 ? -9.048 0.635 23.959 1.00 83.06 87 PHE A C 1
ATOM 652 O O . PHE A 1 87 ? -8.653 1.019 25.064 1.00 83.06 87 PHE A O 1
ATOM 659 N N . GLY A 1 88 ? -9.456 1.489 23.018 1.00 78.38 88 GLY A N 1
ATOM 660 C CA . GLY A 1 88 ? -9.367 2.942 23.127 1.00 78.38 88 GLY A CA 1
ATOM 661 C C . GLY A 1 88 ? -8.006 3.499 22.694 1.00 78.38 88 GLY A C 1
ATOM 662 O O . GLY A 1 88 ? -7.052 2.774 22.416 1.00 78.38 88 GLY A O 1
ATOM 663 N N . GLN A 1 89 ? -7.912 4.828 22.631 1.00 75.94 89 GLN A N 1
ATOM 664 C CA . 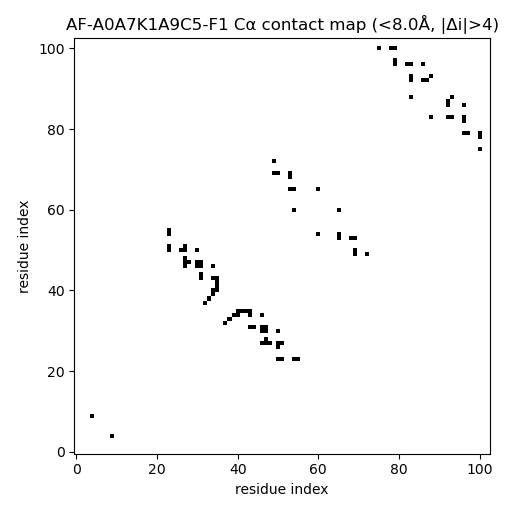GLN A 1 89 ? -6.741 5.538 22.110 1.00 75.94 89 GLN A CA 1
ATOM 665 C C . GLN A 1 89 ? -5.800 5.959 23.246 1.00 75.94 89 GLN A C 1
ATOM 667 O O . GLN A 1 89 ? -5.969 7.011 23.858 1.00 75.94 89 GLN A O 1
ATOM 672 N N . GLY A 1 90 ? -4.787 5.142 23.529 1.00 86.62 90 GLY A N 1
ATOM 673 C CA . GLY A 1 90 ? -3.697 5.507 24.434 1.00 86.62 90 GLY A CA 1
ATOM 674 C C . GLY A 1 90 ? -2.397 4.794 24.074 1.00 86.62 90 GLY A C 1
ATOM 675 O O . GLY A 1 90 ? -2.392 3.805 23.345 1.00 86.62 90 GLY A O 1
ATOM 676 N N . PHE A 1 91 ? -1.268 5.328 24.546 1.00 88.00 91 PHE A N 1
ATOM 677 C CA . PHE A 1 91 ? 0.060 4.911 24.079 1.00 88.00 91 PHE A CA 1
ATOM 678 C C . PHE A 1 91 ? 0.343 3.422 24.336 1.00 88.00 91 PHE A C 1
ATOM 680 O O . PHE A 1 91 ? 0.914 2.736 23.491 1.00 88.00 91 PHE A O 1
ATOM 687 N N . TRP A 1 92 ? -0.107 2.903 25.482 1.00 90.88 92 TRP A N 1
ATOM 688 C CA . TRP A 1 92 ? 0.054 1.489 25.819 1.00 90.88 92 TRP A CA 1
ATOM 689 C C . TRP A 1 92 ? -0.952 0.603 25.058 1.00 90.88 92 TRP A C 1
ATOM 691 O O . TRP A 1 92 ? -0.587 -0.481 24.607 1.00 90.88 92 TRP A O 1
ATOM 701 N N . GLN A 1 93 ? -2.185 1.078 24.841 1.00 88.56 93 GLN A N 1
ATOM 702 C CA . GLN A 1 93 ? -3.204 0.366 24.061 1.00 88.56 93 GLN A CA 1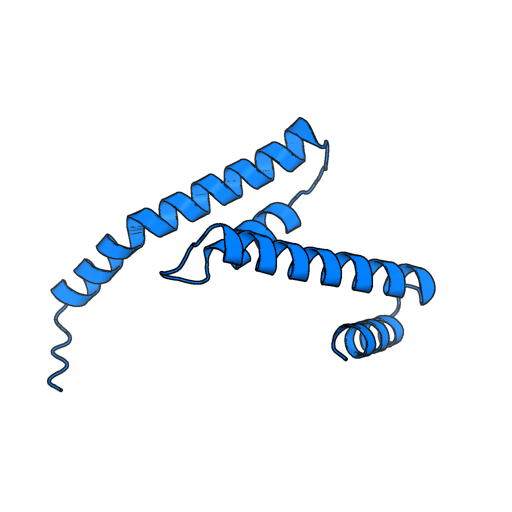
ATOM 703 C C . GLN A 1 93 ? -2.794 0.207 22.597 1.00 88.56 93 GLN A C 1
ATOM 705 O O . GLN A 1 93 ? -3.025 -0.846 22.004 1.00 88.56 93 GLN A O 1
ATOM 710 N N . LEU A 1 94 ? -2.131 1.221 22.033 1.00 88.75 94 LEU A N 1
ATOM 711 C CA . LEU A 1 94 ? -1.526 1.140 20.706 1.00 88.75 94 LEU A CA 1
ATOM 712 C C . LEU A 1 94 ? -0.448 0.056 20.663 1.00 88.75 94 LEU A C 1
ATOM 714 O O . LEU A 1 94 ? -0.465 -0.771 19.758 1.00 88.75 94 LEU A O 1
ATOM 718 N N . ALA A 1 95 ? 0.447 0.004 21.655 1.00 89.69 95 ALA A N 1
ATOM 719 C CA . ALA A 1 95 ? 1.490 -1.019 21.711 1.00 89.69 95 ALA A CA 1
ATOM 720 C C . ALA A 1 95 ? 0.908 -2.444 21.754 1.00 89.69 95 ALA A C 1
ATOM 722 O O . ALA A 1 95 ? 1.385 -3.318 21.031 1.00 89.69 95 ALA A O 1
ATOM 723 N N . VAL A 1 96 ? -0.152 -2.671 22.538 1.00 89.75 96 VAL A N 1
ATOM 724 C CA . VAL A 1 96 ? -0.845 -3.972 22.583 1.00 89.75 96 VAL A CA 1
ATOM 725 C C . VAL A 1 96 ? -1.570 -4.281 21.287 1.00 89.75 96 VAL A C 1
ATOM 727 O O . VAL A 1 96 ? -1.464 -5.394 20.788 1.00 89.75 96 VAL A O 1
ATOM 730 N N . THR A 1 97 ? -2.291 -3.309 20.731 1.00 89.81 97 THR A N 1
ATOM 731 C CA . THR A 1 97 ? -3.019 -3.483 19.468 1.00 89.81 97 THR A CA 1
ATOM 732 C C . THR A 1 97 ? -2.066 -3.883 18.350 1.00 89.81 97 THR A C 1
ATOM 734 O O . THR A 1 97 ? -2.338 -4.829 17.614 1.00 89.81 97 THR A O 1
ATOM 737 N N . LEU A 1 98 ? -0.914 -3.213 18.268 1.00 88.88 98 LEU A N 1
ATOM 738 C CA . LEU A 1 98 ? 0.145 -3.561 17.329 1.00 88.88 98 LEU A CA 1
ATOM 739 C C . LEU A 1 98 ? 0.686 -4.965 17.605 1.00 88.88 98 LEU A C 1
ATOM 741 O O . LEU A 1 98 ? 0.749 -5.766 16.682 1.00 88.88 98 LEU A O 1
ATOM 745 N N . LEU A 1 99 ? 1.021 -5.292 18.856 1.00 90.56 99 LEU A N 1
ATOM 746 C CA . LEU A 1 99 ? 1.519 -6.622 19.213 1.00 90.56 99 LEU A CA 1
ATOM 747 C C . LEU A 1 99 ? 0.543 -7.727 18.779 1.00 90.56 99 LEU A C 1
ATOM 749 O O . LEU A 1 99 ? 0.967 -8.692 18.158 1.00 90.56 99 LEU A O 1
ATOM 753 N N . ILE A 1 100 ? -0.751 -7.568 19.066 1.00 89.88 100 ILE A N 1
ATOM 754 C CA . ILE A 1 100 ? -1.789 -8.545 18.709 1.00 89.88 100 ILE A CA 1
ATOM 755 C C . ILE A 1 100 ? -1.969 -8.630 17.192 1.00 89.88 100 ILE A C 1
ATOM 757 O O . ILE A 1 100 ? -2.127 -9.720 16.669 1.00 89.88 100 ILE A O 1
ATOM 761 N N . CYS A 1 101 ? -1.944 -7.504 16.478 1.00 89.19 101 CYS A N 1
ATOM 762 C CA . CYS A 1 101 ? -2.117 -7.495 15.025 1.00 89.19 101 CYS A CA 1
ATOM 763 C C . CYS A 1 101 ? -0.923 -8.114 14.274 1.00 89.19 101 CYS A C 1
ATOM 765 O O . CYS A 1 101 ? -1.081 -8.546 13.132 1.00 89.19 101 CYS A O 1
ATOM 767 N N . LEU A 1 102 ? 0.271 -8.097 14.874 1.00 87.44 102 LEU A N 1
ATOM 768 C CA . LEU A 1 102 ? 1.487 -8.673 14.294 1.00 87.44 102 LEU A CA 1
ATOM 769 C C . LEU A 1 102 ? 1.684 -10.165 14.622 1.00 87.44 102 LEU A C 1
ATOM 771 O O . LEU A 1 102 ? 2.512 -10.798 13.963 1.00 87.44 102 LEU A O 1
ATOM 775 N N . LEU A 1 103 ? 0.989 -10.698 15.633 1.00 87.69 103 LEU A N 1
ATOM 776 C CA . LEU A 1 103 ? 1.027 -12.109 16.043 1.00 87.69 103 LEU A CA 1
ATOM 777 C C . LEU A 1 103 ? 0.003 -12.945 15.267 1.00 87.69 103 LEU A C 1
ATOM 779 O O . LEU A 1 103 ? 0.370 -14.083 14.898 1.00 87.69 103 LEU A O 1
#

Sequence (103 aa):
MNISWTLKSALARVIESIPPAIQIVVAALASYSFAFFVLGHSNPLLAVTVTITTLGFTRDARPRRVIESSVGIVAGLVGSELLANWFGQGFWQLAVTLLICLL

Solvent-accessible surface area (backbone atoms only — not comparable to full-atom values): 5896 Å² total; per-residue (Å²): 134,88,83,76,90,44,73,66,62,59,51,51,53,53,62,70,45,45,65,63,51,51,50,44,52,53,49,22,50,50,40,29,51,43,35,35,74,73,70,64,38,93,76,39,57,65,48,26,49,54,44,42,61,42,60,62,53,76,94,66,78,45,69,67,57,38,49,55,47,48,52,52,52,51,51,50,53,53,53,44,52,54,44,41,70,72,69,38,94,44,79,66,43,47,53,50,38,50,52,60,71,75,106

Foldseek 3Di:
DDPDPDPVVVVVVVVVCVVLVVVLVVQLVVQVCCCCVVVVDPDVVVSSVLSCVLSVPPDCNPVVSSVVSSVVVVVLVVQLVVQCVVQDDDPVSNVVSVVVSVD

Radius of gyration: 18.96 Å; Cα contacts (8 Å, |Δi|>4): 52; chains: 1; bounding box: 50×26×45 Å

Nearest PDB structures (foldseek):
  5j0l-assembly1_A  TM=3.002E-01  e=6.490E+00  synthetic construct

Mean predicted aligned error: 7.18 Å

Secondary structure (DSSP, 8-state):
------HHHHHHHHHHHHHHHHHHHHHHHHHHHIIIIIS--S--HHHHHHHHHHHHS-S---HHHHHHHHHHHHHHHHHHHHHHHHH-S-HHHHHHHHHHHH-